Protein AF-A0ABD0BAH1-F1 (afdb_monomer_lite)

Foldseek 3Di:
DDQDPVRDDDDDPPDDPDPPDPVVVPDDPPPPDPDPVVVDPVDDDQDDDDPVRVVVLVVDQAAEDEEEPDCDPPQWHADPQFTHHVVVVVVVVVCVSSVHHYAYEYEHDPVLVVLCVVVVDFDDPDDPPDDNRGYDHTDND

Secondary structure (DSSP, 8-state):
----TTS-----TTS---S--GGGGGS-S----S-GGGG---SPPPP---HHHHHHHHH-SSEEEEEESS-BTTTBEEETTEEESHHHHHHHHHHHHHT--EEEEEESSHHHHHHHHHTT-------TTS-TTBEEEP---

pLDDT: mean 72.46, std 19.63, range [31.55, 94.75]

Radius of gyration: 25.22 Å; chains: 1; bounding box: 66×27×51 Å

Structure (mmCIF, N/CA/C/O backbone):
data_AF-A0ABD0BAH1-F1
#
_entry.id   AF-A0ABD0BAH1-F1
#
loop_
_atom_site.group_PDB
_atom_site.id
_atom_site.type_symbol
_atom_site.label_atom_id
_atom_site.label_alt_id
_atom_site.label_comp_id
_atom_site.label_asym_id
_atom_site.label_entity_id
_atom_site.label_seq_id
_atom_site.pdbx_PDB_ins_code
_atom_site.Cartn_x
_atom_site.Cartn_y
_atom_site.Cartn_z
_atom_site.occupancy
_atom_site.B_iso_or_equiv
_atom_site.auth_seq_id
_atom_site.auth_comp_id
_atom_site.auth_asym_id
_atom_site.auth_atom_id
_atom_site.pdbx_PDB_model_num
ATOM 1 N N . MET A 1 1 ? 42.126 15.997 22.800 1.00 41.59 1 MET A N 1
ATOM 2 C CA . MET A 1 1 ? 41.684 15.160 23.937 1.00 41.59 1 MET A CA 1
ATOM 3 C C . MET A 1 1 ? 40.451 15.788 24.562 1.00 41.59 1 MET A C 1
ATOM 5 O O . MET A 1 1 ? 40.524 16.930 24.994 1.00 41.59 1 MET A O 1
ATOM 9 N N . ARG A 1 2 ? 39.319 15.084 24.582 1.00 31.55 2 ARG A N 1
ATOM 10 C CA . ARG A 1 2 ? 38.160 15.459 25.401 1.00 31.55 2 ARG A CA 1
ATOM 11 C C . ARG A 1 2 ? 37.728 14.225 26.178 1.00 31.55 2 ARG A C 1
ATOM 13 O O . ARG A 1 2 ? 37.517 13.177 25.579 1.00 31.55 2 ARG A O 1
ATOM 20 N N . LEU A 1 3 ? 37.661 14.356 27.498 1.00 36.19 3 LEU A N 1
ATOM 21 C CA . LEU A 1 3 ? 37.072 13.354 28.378 1.00 36.19 3 LEU A CA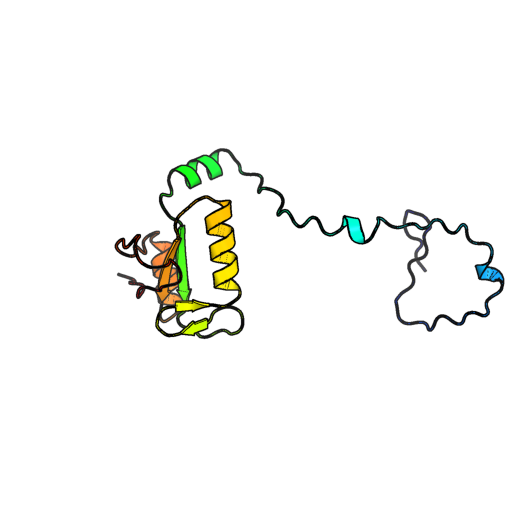 1
ATOM 22 C C . LEU A 1 3 ? 35.553 13.383 28.172 1.00 36.19 3 LEU A C 1
ATOM 24 O O . LEU A 1 3 ? 34.957 14.463 28.149 1.00 36.19 3 LEU A O 1
ATOM 28 N N . GLY A 1 4 ? 34.940 12.213 27.987 1.00 44.06 4 GLY A N 1
ATOM 29 C CA . GLY A 1 4 ? 33.489 12.076 28.071 1.00 44.06 4 GLY A CA 1
ATOM 30 C C . GLY A 1 4 ? 33.008 12.387 29.489 1.00 44.06 4 GLY A C 1
ATOM 31 O O . GLY A 1 4 ? 33.775 12.298 30.448 1.00 44.06 4 GLY A O 1
ATOM 32 N N . ARG A 1 5 ? 31.731 12.753 29.627 1.00 51.66 5 ARG A N 1
ATOM 33 C CA . ARG A 1 5 ? 31.115 13.160 30.904 1.00 51.66 5 ARG A CA 1
ATOM 34 C C . ARG A 1 5 ? 31.158 12.064 31.984 1.00 51.66 5 ARG A C 1
ATOM 36 O O . ARG A 1 5 ? 31.098 12.391 33.162 1.00 51.66 5 ARG A O 1
ATOM 43 N N . ASP A 1 6 ? 31.379 10.815 31.574 1.00 48.94 6 ASP A N 1
ATOM 44 C CA . ASP A 1 6 ? 31.464 9.636 32.445 1.00 48.94 6 ASP A CA 1
ATOM 45 C C . ASP A 1 6 ? 32.918 9.188 32.698 1.00 48.94 6 ASP A C 1
ATOM 47 O O . ASP A 1 6 ? 33.171 8.066 33.127 1.00 48.94 6 ASP A O 1
ATOM 51 N N . GLY A 1 7 ? 33.907 10.022 32.351 1.00 48.09 7 GLY A N 1
ATOM 52 C CA . GLY A 1 7 ? 35.332 9.699 32.505 1.00 48.09 7 GLY A CA 1
ATOM 53 C C . GLY A 1 7 ? 35.854 8.609 31.556 1.00 48.09 7 GLY A C 1
ATOM 54 O O . GLY A 1 7 ? 37.048 8.320 31.561 1.00 48.09 7 GLY A O 1
ATOM 55 N N . CYS A 1 8 ? 35.000 8.034 30.705 1.00 49.91 8 CYS A N 1
ATOM 56 C CA . CYS A 1 8 ? 35.375 6.986 29.760 1.00 49.91 8 CYS A CA 1
ATOM 57 C C . CYS A 1 8 ? 36.070 7.555 28.513 1.00 49.91 8 CYS A C 1
ATOM 59 O O . CYS A 1 8 ? 35.616 8.527 27.897 1.00 49.91 8 CYS A O 1
ATOM 61 N N . ARG A 1 9 ? 37.186 6.926 28.129 1.00 45.78 9 ARG A N 1
ATOM 62 C CA . ARG A 1 9 ? 37.936 7.244 26.910 1.00 45.78 9 ARG A CA 1
ATOM 63 C C . ARG A 1 9 ? 37.242 6.571 25.724 1.00 45.78 9 ARG A C 1
ATOM 65 O O . ARG A 1 9 ? 37.231 5.350 25.636 1.00 45.78 9 ARG A O 1
ATOM 72 N N . VAL A 1 10 ? 36.686 7.356 24.807 1.00 48.12 10 VAL A N 1
ATOM 73 C CA . VAL A 1 10 ? 36.222 6.845 23.509 1.00 48.12 10 VAL A CA 1
ATOM 74 C C . VAL A 1 10 ? 37.399 6.861 22.530 1.00 48.12 10 VAL A C 1
ATOM 76 O O . VAL A 1 10 ? 37.932 7.925 22.216 1.00 48.12 10 VAL A O 1
ATOM 79 N N . GLY A 1 11 ? 37.864 5.681 22.119 1.00 45.56 11 GLY A N 1
ATOM 80 C CA . GLY A 1 11 ? 38.831 5.519 21.030 1.00 45.56 11 GLY A CA 1
ATOM 81 C C . GLY A 1 11 ? 38.104 5.374 19.693 1.00 45.56 11 GLY A C 1
ATOM 82 O O . GLY A 1 11 ? 37.042 4.756 19.641 1.00 45.56 11 GLY A O 1
ATOM 83 N N . TRP A 1 12 ? 38.646 5.960 18.625 1.00 40.44 12 TRP A N 1
ATOM 84 C CA . TRP A 1 12 ? 38.185 5.705 17.256 1.00 40.44 12 TRP A CA 1
ATOM 85 C C . TRP A 1 12 ? 38.754 4.369 16.746 1.00 40.44 12 TRP A C 1
ATOM 87 O O . TRP A 1 12 ? 39.805 3.932 17.202 1.00 40.44 12 TRP A O 1
ATOM 97 N N . LEU A 1 13 ? 38.053 3.732 15.805 1.00 49.34 13 LEU A N 1
ATOM 98 C CA . LEU A 1 13 ? 38.261 2.355 15.322 1.00 49.34 13 LEU A CA 1
ATOM 99 C C . LEU A 1 13 ? 39.510 2.119 14.437 1.00 49.34 13 LEU A C 1
ATOM 101 O O . LEU A 1 13 ? 39.598 1.066 13.816 1.00 49.34 13 LEU A O 1
ATOM 105 N N . ASP A 1 14 ? 40.477 3.040 14.390 1.00 39.53 14 ASP A N 1
ATOM 106 C CA . ASP A 1 14 ? 41.577 3.006 13.406 1.00 39.53 14 ASP A CA 1
ATOM 107 C C . ASP A 1 14 ? 42.991 2.762 13.981 1.00 39.53 14 ASP A C 1
ATOM 109 O O . ASP A 1 14 ? 43.975 2.923 13.263 1.00 39.53 14 ASP A O 1
ATOM 113 N N . GLU A 1 15 ? 43.141 2.322 15.237 1.00 42.19 15 GLU A N 1
ATOM 114 C CA . GLU A 1 15 ? 44.440 1.831 15.739 1.00 42.19 15 GLU A CA 1
ATOM 115 C C . GLU A 1 15 ? 44.454 0.298 15.895 1.00 42.19 15 GLU A C 1
ATOM 117 O O . GLU A 1 15 ? 43.543 -0.267 16.510 1.00 42.19 15 GLU A O 1
ATOM 122 N N . PRO A 1 16 ? 45.480 -0.408 15.373 1.00 40.66 16 PRO A N 1
ATOM 123 C CA . PRO A 1 16 ? 45.620 -1.841 15.583 1.00 40.66 16 PRO A CA 1
ATOM 124 C C . PRO A 1 16 ? 45.930 -2.111 17.056 1.00 40.66 16 PRO A C 1
ATOM 126 O O . PRO A 1 16 ? 46.913 -1.620 17.609 1.00 40.66 16 PRO A O 1
ATOM 129 N N . ILE A 1 17 ? 45.089 -2.923 17.688 1.00 46.72 17 ILE A N 1
ATOM 130 C CA . ILE A 1 17 ? 45.261 -3.378 19.069 1.00 46.72 17 ILE A CA 1
ATOM 131 C C . ILE A 1 17 ? 46.537 -4.234 19.148 1.00 46.72 17 ILE A C 1
ATOM 133 O O . ILE A 1 17 ? 46.530 -5.421 18.827 1.00 46.72 17 ILE A O 1
ATOM 137 N N . SER A 1 18 ? 47.660 -3.624 19.530 1.00 42.16 18 SER A N 1
ATOM 138 C CA . SER A 1 18 ? 48.895 -4.339 19.858 1.00 42.16 18 SER A CA 1
ATOM 139 C C . SER A 1 18 ? 48.795 -4.842 21.296 1.00 42.16 18 SER A C 1
ATOM 141 O O . SER A 1 18 ? 48.723 -4.053 22.235 1.00 42.16 18 SER A O 1
ATOM 143 N N . ASN A 1 19 ? 48.766 -6.162 21.476 1.00 48.97 19 ASN A N 1
ATOM 144 C CA . ASN A 1 19 ? 48.477 -6.831 22.753 1.00 48.97 19 ASN A CA 1
ATOM 145 C C . ASN A 1 19 ? 49.650 -6.828 23.760 1.00 48.97 19 ASN A C 1
ATOM 147 O O . ASN A 1 19 ? 49.740 -7.703 24.619 1.00 48.97 19 ASN A O 1
ATOM 151 N N . THR A 1 20 ? 50.554 -5.855 23.666 1.00 51.41 20 THR A N 1
ATOM 152 C CA . THR A 1 20 ? 51.806 -5.830 24.435 1.00 51.41 20 THR A CA 1
ATOM 153 C C . THR A 1 20 ? 51.997 -4.495 25.152 1.00 51.41 20 THR A C 1
ATOM 155 O O . THR A 1 20 ?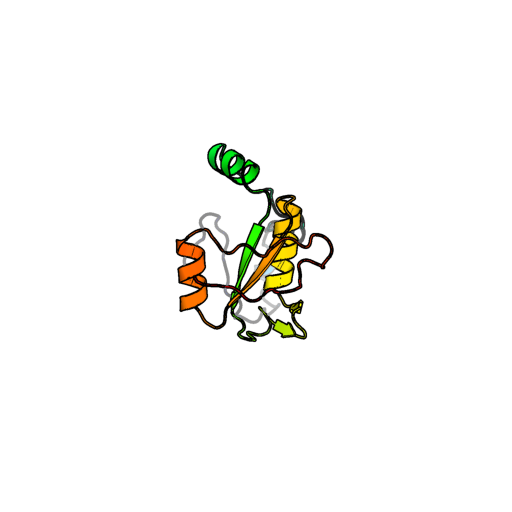 53.079 -3.918 25.118 1.00 51.41 20 THR A O 1
ATOM 158 N N . ASP A 1 21 ? 50.947 -3.983 25.798 1.00 44.59 21 ASP A N 1
ATOM 159 C CA . ASP A 1 21 ? 51.067 -2.857 26.729 1.00 44.59 21 ASP A CA 1
ATOM 160 C C . ASP A 1 21 ? 50.773 -3.331 28.170 1.00 44.59 21 ASP A C 1
ATOM 162 O O . ASP A 1 21 ? 49.626 -3.671 28.486 1.00 44.59 21 ASP A O 1
ATOM 166 N N . PRO A 1 22 ? 51.783 -3.394 29.065 1.00 45.50 22 PRO A N 1
ATOM 167 C CA . PRO A 1 22 ? 51.614 -3.874 30.439 1.00 45.50 22 PRO A CA 1
ATOM 168 C C . PRO A 1 22 ? 50.721 -2.967 31.305 1.00 45.50 22 PRO A C 1
ATOM 170 O O . PRO A 1 22 ? 50.365 -3.357 32.417 1.00 45.50 22 PRO A O 1
ATOM 173 N N . ALA A 1 23 ? 50.313 -1.790 30.814 1.00 46.75 23 ALA A N 1
ATOM 174 C CA . ALA A 1 23 ? 49.352 -0.919 31.490 1.00 46.75 23 ALA A CA 1
ATOM 175 C C . ALA A 1 23 ? 47.876 -1.358 31.333 1.00 46.75 23 ALA A C 1
ATOM 177 O O . ALA A 1 23 ? 47.002 -0.811 32.007 1.00 46.75 23 ALA A O 1
ATOM 178 N N . LEU A 1 24 ? 47.575 -2.350 30.482 1.00 43.91 24 LEU A N 1
ATOM 179 C CA . LEU A 1 24 ? 46.205 -2.832 30.238 1.00 43.91 24 LEU A CA 1
ATOM 180 C C . LEU A 1 24 ? 45.686 -3.814 31.301 1.00 43.91 24 LEU A C 1
ATOM 182 O O . LEU A 1 24 ? 44.477 -3.998 31.426 1.00 43.91 24 LEU A O 1
ATOM 186 N N . SER A 1 25 ? 46.567 -4.404 32.112 1.00 47.94 25 SER A N 1
ATOM 187 C CA . SER A 1 25 ? 46.193 -5.407 33.124 1.00 47.94 25 SER A CA 1
ATOM 188 C C . SER A 1 25 ? 45.592 -4.819 34.409 1.00 47.94 25 SER A C 1
ATOM 190 O O . SER A 1 25 ? 45.238 -5.572 35.313 1.00 47.94 25 SER A O 1
ATOM 192 N N . ALA A 1 26 ? 45.491 -3.489 34.517 1.00 45.34 26 ALA A N 1
ATOM 193 C CA . ALA A 1 26 ? 45.053 -2.786 35.728 1.00 45.34 26 ALA A CA 1
ATOM 194 C C . ALA A 1 26 ? 43.770 -1.950 35.545 1.00 45.34 26 ALA A C 1
ATOM 196 O O . ALA A 1 26 ? 43.476 -1.084 36.370 1.00 45.34 26 ALA A O 1
ATOM 197 N N . LEU A 1 27 ? 42.994 -2.186 34.483 1.00 45.09 27 LEU A N 1
ATOM 198 C CA . LEU A 1 27 ? 41.682 -1.555 34.320 1.00 45.09 27 LEU A CA 1
ATOM 199 C C . LEU A 1 27 ? 40.594 -2.451 34.934 1.00 45.09 27 LEU A C 1
ATOM 201 O O . LEU A 1 27 ? 40.590 -3.652 34.666 1.00 45.09 27 LEU A O 1
ATOM 205 N N . PRO A 1 28 ? 39.650 -1.914 35.733 1.00 42.00 28 PRO A N 1
ATOM 206 C CA . PRO A 1 28 ? 38.481 -2.683 36.137 1.00 42.00 28 PRO A CA 1
ATOM 207 C C . PRO A 1 28 ? 37.712 -3.092 34.876 1.00 42.00 28 PRO A C 1
ATOM 209 O O . PRO A 1 28 ? 37.270 -2.240 34.106 1.00 42.00 28 PRO A O 1
ATOM 212 N N . SER A 1 29 ? 37.553 -4.399 34.664 1.00 48.75 29 SER A N 1
ATOM 213 C CA . SER A 1 29 ? 36.947 -5.007 33.469 1.00 48.75 29 SER A CA 1
ATOM 214 C C . SER A 1 29 ? 35.451 -4.724 33.278 1.00 48.75 29 SER A C 1
ATOM 216 O O . SER A 1 29 ? 34.778 -5.430 32.534 1.00 48.75 29 SER A O 1
ATOM 218 N N . THR A 1 30 ? 34.894 -3.709 33.930 1.00 53.16 30 THR A N 1
ATOM 219 C CA . THR A 1 30 ? 33.451 -3.464 33.950 1.00 53.16 30 THR A CA 1
ATOM 220 C C . THR A 1 30 ? 33.108 -2.114 33.342 1.00 53.16 30 THR A C 1
ATOM 222 O O . THR A 1 30 ? 32.391 -1.304 33.913 1.00 53.16 30 THR A O 1
ATOM 225 N N . CYS A 1 31 ? 33.558 -1.909 32.106 1.00 44.22 31 CYS A N 1
ATOM 226 C CA . CYS A 1 31 ? 32.762 -1.163 31.134 1.00 44.22 31 CYS A CA 1
ATOM 227 C C . CYS A 1 31 ? 31.854 -2.162 30.402 1.00 44.22 31 CYS A C 1
ATOM 229 O O . CYS A 1 31 ? 31.976 -2.362 29.196 1.00 44.22 31 CYS A O 1
ATOM 231 N N . ALA A 1 32 ? 30.972 -2.846 31.139 1.00 51.75 32 ALA A N 1
ATOM 232 C CA . ALA A 1 32 ? 29.878 -3.572 30.511 1.00 51.75 32 ALA A CA 1
ATOM 233 C C . ALA A 1 32 ? 28.897 -2.512 29.997 1.00 51.75 32 ALA A C 1
ATOM 235 O O . ALA A 1 32 ? 28.056 -2.008 30.740 1.00 51.75 32 ALA A O 1
ATOM 236 N N . GLY A 1 33 ? 29.065 -2.105 28.736 1.00 53.47 33 GLY A N 1
ATOM 237 C CA . GLY A 1 33 ? 28.011 -1.390 28.024 1.00 53.47 33 GLY A CA 1
ATOM 238 C C . GLY A 1 33 ? 26.712 -2.209 28.061 1.00 53.47 33 GLY A C 1
ATOM 239 O O . GLY A 1 33 ? 26.768 -3.415 28.315 1.00 53.47 33 GLY A O 1
ATOM 240 N N . PRO A 1 34 ? 25.543 -1.589 27.826 1.00 57.75 34 PRO A N 1
ATOM 241 C CA . PRO A 1 34 ? 24.291 -2.337 27.754 1.00 57.75 34 PRO A CA 1
ATOM 242 C C . PRO A 1 34 ? 24.452 -3.518 26.788 1.00 57.75 34 PRO A C 1
ATOM 244 O O . PRO A 1 34 ? 25.035 -3.353 25.709 1.00 57.75 34 PRO A O 1
ATOM 247 N N . ASP A 1 35 ? 23.978 -4.692 27.214 1.00 52.66 35 ASP A N 1
ATOM 248 C CA . ASP A 1 35 ? 24.071 -5.953 26.475 1.00 52.66 35 ASP A CA 1
ATOM 249 C C . ASP A 1 35 ? 23.671 -5.723 25.003 1.00 52.66 35 ASP A C 1
ATOM 251 O O . ASP A 1 35 ? 22.591 -5.175 24.748 1.00 52.66 35 ASP A O 1
ATOM 255 N N . PRO A 1 36 ? 24.507 -6.078 24.005 1.00 56.56 36 PRO A N 1
ATOM 256 C CA . PRO A 1 36 ? 24.132 -5.942 22.599 1.00 56.56 36 PRO A CA 1
ATOM 257 C C . PRO A 1 36 ? 22.823 -6.671 22.258 1.00 56.56 36 PRO A C 1
ATOM 259 O O . PRO A 1 36 ? 22.129 -6.232 21.340 1.00 56.56 36 PRO A O 1
ATOM 262 N N . ALA A 1 37 ? 22.440 -7.706 23.014 1.00 57.94 37 ALA A N 1
ATOM 263 C CA . ALA A 1 37 ? 21.161 -8.393 22.860 1.00 57.94 37 ALA A CA 1
ATOM 264 C C . ALA A 1 37 ? 19.948 -7.561 23.328 1.00 57.94 37 ALA A C 1
ATOM 266 O O . ALA A 1 37 ? 18.836 -7.810 22.875 1.00 57.94 37 ALA A O 1
ATOM 267 N N . GLN A 1 38 ? 20.135 -6.533 24.166 1.00 55.25 38 GLN A N 1
ATOM 268 C CA . GLN A 1 38 ? 19.050 -5.650 24.626 1.00 55.25 38 GLN A CA 1
ATOM 269 C C . GLN A 1 38 ? 18.681 -4.532 23.639 1.00 55.25 38 GLN A C 1
ATOM 271 O O . GLN A 1 38 ? 17.693 -3.834 23.855 1.00 55.25 38 GLN A O 1
ATOM 276 N N . ARG A 1 39 ? 19.443 -4.327 22.555 1.00 57.50 39 ARG A N 1
ATOM 277 C CA . ARG A 1 39 ? 19.128 -3.289 21.551 1.00 57.50 39 ARG A CA 1
ATOM 278 C C . ARG A 1 39 ? 18.101 -3.716 20.507 1.00 57.50 39 ARG A C 1
ATOM 280 O O . ARG A 1 39 ? 17.589 -2.857 19.792 1.00 57.50 39 ARG A O 1
ATOM 287 N N . TYR A 1 40 ? 17.822 -5.011 20.400 1.00 57.41 40 TYR A N 1
ATOM 288 C CA . TYR A 1 40 ? 16.862 -5.548 19.448 1.00 57.41 40 TYR A CA 1
ATOM 289 C C . TYR A 1 40 ? 15.598 -5.973 20.191 1.00 57.41 40 TYR A C 1
ATOM 291 O O . TYR A 1 40 ? 15.461 -7.125 20.593 1.00 57.41 40 TYR A O 1
ATOM 299 N N . ASP A 1 41 ? 14.685 -5.025 20.391 1.00 60.62 41 ASP A N 1
ATOM 300 C CA . ASP A 1 41 ? 13.289 -5.367 20.651 1.00 60.62 41 ASP A CA 1
ATOM 301 C C . ASP A 1 41 ? 12.619 -5.616 19.286 1.00 60.62 41 ASP A C 1
ATOM 303 O O . ASP A 1 41 ? 12.480 -4.672 18.499 1.00 60.62 41 ASP A O 1
ATOM 307 N N . PRO A 1 42 ? 12.272 -6.870 18.933 1.00 58.81 42 PRO A N 1
ATOM 308 C CA . PRO A 1 42 ? 11.645 -7.177 17.651 1.00 58.81 42 PRO A CA 1
ATOM 309 C C . PRO A 1 42 ? 10.212 -6.644 17.560 1.00 58.81 42 PRO A C 1
ATOM 311 O O . PRO A 1 42 ? 9.651 -6.606 16.462 1.00 58.81 42 PRO A O 1
ATOM 314 N N . ALA A 1 43 ? 9.596 -6.269 18.686 1.00 64.44 43 ALA A N 1
ATOM 315 C CA . ALA A 1 43 ? 8.256 -5.720 18.684 1.00 64.44 43 ALA A CA 1
ATOM 316 C C . ALA A 1 43 ? 8.322 -4.226 18.328 1.00 64.44 43 ALA A C 1
ATOM 318 O O . ALA A 1 43 ? 8.914 -3.440 19.073 1.00 64.44 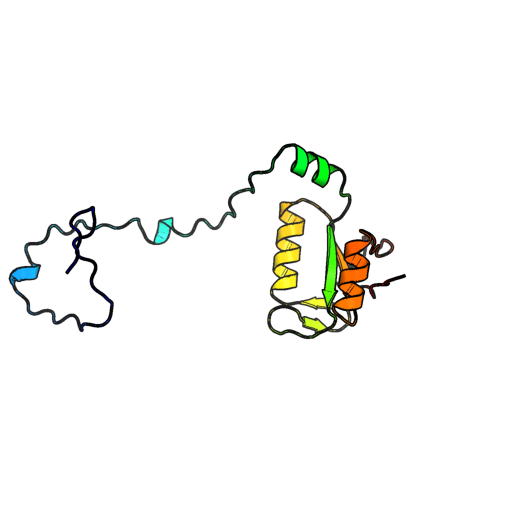43 ALA A O 1
ATOM 319 N N . PRO A 1 44 ? 7.708 -3.782 17.214 1.00 63.78 44 PRO A N 1
ATOM 320 C CA . PRO A 1 44 ? 7.573 -2.357 16.971 1.00 63.78 44 PRO A CA 1
ATOM 321 C C . PRO A 1 44 ? 6.796 -1.747 18.140 1.00 63.78 44 P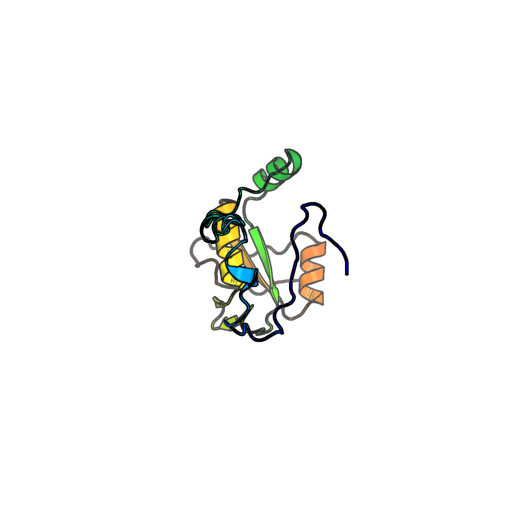RO A C 1
ATOM 323 O O . PRO A 1 44 ? 5.666 -2.156 18.418 1.00 63.78 44 PRO A O 1
ATOM 326 N N . LEU A 1 45 ? 7.412 -0.785 18.835 1.00 67.44 45 LEU A N 1
ATOM 327 C CA . LEU A 1 45 ? 6.751 -0.044 19.907 1.00 67.44 45 LEU A CA 1
ATOM 328 C C . LEU A 1 45 ? 5.414 0.485 19.375 1.00 67.44 45 LEU A C 1
ATOM 330 O O . LEU A 1 45 ? 5.398 1.104 18.303 1.00 67.44 45 LEU A O 1
ATOM 334 N N . PRO A 1 46 ? 4.293 0.253 20.081 1.00 68.06 46 PRO A N 1
ATOM 335 C CA . PRO A 1 46 ? 3.006 0.707 19.599 1.00 68.06 46 PRO A CA 1
ATOM 336 C C . PRO A 1 46 ? 3.052 2.234 19.447 1.00 68.06 46 PRO A C 1
ATOM 338 O O . PRO A 1 46 ? 3.471 2.930 20.382 1.00 68.06 46 PRO A O 1
ATOM 341 N N . PRO A 1 47 ? 2.663 2.775 18.281 1.00 74.88 47 PRO A N 1
ATOM 342 C CA . PRO A 1 47 ? 2.638 4.214 18.079 1.00 74.88 47 PRO A CA 1
ATOM 343 C C . PRO A 1 47 ? 1.751 4.876 19.137 1.00 74.88 47 PRO A C 1
ATOM 345 O O . PRO A 1 47 ? 0.642 4.422 19.426 1.00 74.88 47 PRO A O 1
ATOM 348 N N . ARG A 1 48 ? 2.259 5.950 19.749 1.00 82.94 48 ARG A N 1
ATOM 349 C CA . ARG A 1 48 ? 1.483 6.768 20.685 1.00 82.94 48 ARG A CA 1
ATOM 350 C C . ARG A 1 48 ? 0.582 7.692 19.875 1.00 82.94 48 ARG A C 1
ATOM 352 O O . ARG A 1 48 ? 1.061 8.685 19.341 1.00 82.94 48 ARG A O 1
ATOM 359 N N . TRP A 1 49 ? -0.698 7.353 19.792 1.00 88.31 49 TRP A N 1
ATOM 360 C CA . TRP A 1 49 ? -1.701 8.150 19.090 1.00 88.31 49 TRP A CA 1
ATOM 361 C C . TRP A 1 49 ? -2.388 9.143 20.027 1.00 88.31 49 TRP A C 1
ATOM 363 O O . TRP A 1 49 ? -2.743 8.810 21.158 1.00 88.31 49 TRP A O 1
ATOM 373 N N . SER A 1 50 ? -2.639 10.346 19.528 1.00 93.12 50 SER A N 1
ATOM 374 C CA . SER A 1 50 ? -3.578 11.295 20.120 1.00 93.12 50 SER A CA 1
ATOM 375 C C . SER A 1 50 ? -5.030 10.848 19.914 1.00 93.12 50 SER A C 1
ATOM 377 O O . SER A 1 50 ? -5.355 10.056 19.025 1.00 93.12 50 SER A O 1
ATOM 379 N N . GLU A 1 51 ? -5.946 11.402 20.706 1.00 93.12 51 GLU A N 1
ATOM 380 C CA . GLU A 1 51 ? -7.380 11.131 20.559 1.00 93.12 51 GLU A CA 1
ATOM 381 C C . GLU A 1 51 ? -7.927 11.583 19.194 1.00 93.12 51 GLU A C 1
ATOM 383 O O . GLU A 1 51 ? -8.773 10.904 18.608 1.00 93.12 51 GLU A O 1
ATOM 388 N N . GLY A 1 52 ? -7.393 12.682 18.650 1.00 94.75 52 GLY A N 1
ATOM 389 C CA . GLY A 1 52 ? -7.732 13.168 17.313 1.00 94.75 52 GLY A CA 1
ATOM 390 C C . GLY A 1 52 ? -7.311 12.196 16.209 1.00 94.75 52 GLY A C 1
ATOM 391 O O . GLY A 1 52 ? -8.104 11.910 15.312 1.00 94.75 52 GLY A O 1
ATOM 392 N N . GLU A 1 53 ? -6.106 11.627 16.299 1.00 91.62 53 GLU A N 1
ATOM 393 C CA . GLU A 1 53 ? -5.614 10.621 15.346 1.00 91.62 53 GLU A CA 1
ATOM 394 C C . GLU A 1 53 ? -6.422 9.325 15.425 1.00 91.62 53 GLU A C 1
ATOM 396 O O . GLU A 1 53 ? -6.823 8.789 14.392 1.00 91.62 53 GLU A O 1
ATOM 401 N N . LEU A 1 54 ? -6.740 8.854 16.635 1.00 91.00 54 LEU A N 1
ATOM 402 C CA . LEU A 1 54 ? -7.615 7.694 16.824 1.00 91.00 54 LEU A CA 1
ATOM 403 C C . LEU A 1 54 ? -9.026 7.963 16.285 1.00 91.00 54 LEU A C 1
ATOM 405 O O . LEU A 1 54 ? -9.626 7.098 15.645 1.00 91.00 54 LEU A O 1
ATOM 409 N N . GLY A 1 55 ? -9.559 9.166 16.513 1.00 93.44 55 GLY A N 1
ATOM 410 C CA . GLY A 1 55 ? -10.828 9.622 15.952 1.00 93.44 55 GLY A CA 1
ATOM 411 C C . GLY A 1 55 ? -10.830 9.579 14.426 1.00 93.44 55 GLY A C 1
ATOM 412 O O . GLY A 1 55 ? -11.732 8.990 13.831 1.00 93.44 55 GLY A O 1
ATOM 413 N N . TRP A 1 56 ? -9.789 10.126 13.801 1.00 90.56 56 TRP A N 1
ATOM 414 C CA . TRP A 1 56 ? -9.605 10.101 12.353 1.00 90.56 56 TRP A CA 1
ATOM 415 C C . TRP A 1 56 ? -9.462 8.674 11.806 1.00 90.56 56 TRP A C 1
ATOM 417 O O . TRP A 1 56 ? -10.131 8.320 10.832 1.00 90.56 56 TRP A O 1
ATOM 427 N N . LEU A 1 57 ? -8.653 7.827 12.451 1.00 90.19 57 LEU A N 1
ATOM 428 C CA . LEU A 1 57 ? -8.395 6.451 12.015 1.00 90.19 57 LEU A CA 1
ATOM 429 C C . LEU A 1 57 ? -9.659 5.582 12.087 1.00 90.19 57 LEU A C 1
ATOM 431 O O . LEU A 1 57 ? -9.891 4.745 11.212 1.00 90.19 57 LEU A O 1
ATOM 435 N N . ARG A 1 58 ? -10.519 5.805 13.090 1.00 90.25 58 ARG A N 1
ATOM 436 C CA . ARG A 1 58 ? -11.834 5.150 13.190 1.00 90.25 58 ARG A CA 1
ATOM 437 C C . ARG A 1 58 ? -12.748 5.492 12.012 1.00 90.25 58 ARG A C 1
ATOM 439 O O . ARG A 1 58 ? -13.490 4.623 11.568 1.00 90.25 58 ARG A O 1
ATOM 446 N N . GLN A 1 59 ? -12.665 6.713 11.484 1.00 91.06 59 GLN A N 1
ATOM 447 C CA . GLN A 1 59 ? -13.448 7.144 10.319 1.00 91.06 59 GLN A CA 1
ATOM 448 C C . GLN A 1 59 ? -12.924 6.557 8.998 1.00 91.06 59 GLN A C 1
ATOM 450 O O . GLN A 1 59 ? -13.661 6.514 8.013 1.00 91.06 59 GLN A O 1
ATOM 455 N N . GLN A 1 60 ? -11.673 6.086 8.957 1.00 88.44 60 GLN A N 1
ATOM 456 C CA . GLN A 1 60 ? -11.115 5.455 7.764 1.00 88.44 60 GLN A CA 1
ATOM 457 C C . GLN A 1 60 ? -11.544 3.987 7.697 1.00 88.44 60 GLN A C 1
ATOM 459 O O . GLN A 1 60 ? -11.147 3.168 8.527 1.00 88.44 60 GLN A O 1
ATOM 464 N N . SER A 1 61 ? -12.334 3.625 6.688 1.00 87.94 61 SER A N 1
ATOM 465 C CA . SER A 1 61 ? -12.710 2.226 6.431 1.00 87.94 61 SER A CA 1
ATOM 466 C C . SER A 1 61 ? -11.592 1.416 5.767 1.00 87.94 61 SER A C 1
ATOM 468 O O . SER A 1 61 ? -11.581 0.194 5.862 1.00 87.94 61 SER A O 1
ATOM 470 N N . GLN A 1 62 ? -10.652 2.087 5.100 1.00 88.06 62 GLN A N 1
ATOM 471 C CA . GLN A 1 62 ? -9.537 1.478 4.380 1.00 88.06 62 GLN A CA 1
ATOM 472 C C . GLN A 1 62 ? -8.369 2.460 4.255 1.00 88.06 62 GLN A C 1
ATOM 474 O O . GLN A 1 62 ? -8.574 3.672 4.150 1.00 88.06 62 GLN A O 1
ATOM 479 N N . LEU A 1 63 ? -7.152 1.932 4.173 1.00 88.81 63 LEU A N 1
ATOM 480 C CA . LEU A 1 63 ? -5.962 2.684 3.799 1.00 88.81 63 LEU A CA 1
ATOM 481 C C . LEU A 1 63 ? -5.899 2.778 2.278 1.00 88.81 63 LEU A C 1
ATOM 483 O O . LEU A 1 63 ? -5.854 1.778 1.563 1.00 88.81 63 LEU A O 1
ATOM 487 N N . ARG A 1 64 ? -5.914 4.000 1.766 1.00 89.12 64 ARG A N 1
ATOM 488 C CA . ARG A 1 64 ? -5.724 4.276 0.343 1.00 89.12 64 ARG A CA 1
ATOM 489 C C . ARG A 1 64 ? -4.257 4.618 0.169 1.00 89.12 64 ARG A C 1
ATOM 491 O O . ARG A 1 64 ? -3.764 5.500 0.867 1.00 89.12 64 ARG A O 1
ATOM 498 N N . VAL A 1 65 ? -3.573 3.907 -0.721 1.00 90.38 65 VAL A N 1
ATOM 499 C CA . VAL A 1 65 ? -2.158 4.146 -1.009 1.00 90.38 65 VAL A CA 1
ATOM 500 C C . VAL A 1 65 ? -1.969 4.289 -2.515 1.00 90.38 65 VAL A C 1
ATOM 502 O O . VAL A 1 65 ? -2.347 3.420 -3.302 1.00 90.38 65 VAL A O 1
ATOM 505 N N . GLY A 1 66 ? -1.421 5.431 -2.920 1.00 90.44 66 GLY A N 1
ATOM 506 C CA . GLY A 1 66 ? -1.043 5.703 -4.299 1.00 90.44 66 GLY A CA 1
ATOM 507 C C . GLY A 1 66 ? 0.440 5.420 -4.504 1.00 90.44 66 GLY A C 1
ATOM 508 O O . GLY A 1 66 ? 1.263 5.901 -3.729 1.00 90.44 66 GLY A O 1
ATOM 509 N N . ILE A 1 67 ? 0.778 4.671 -5.549 1.00 90.56 67 ILE A N 1
ATOM 510 C CA . ILE A 1 67 ? 2.164 4.401 -5.941 1.00 90.56 67 ILE A CA 1
ATOM 511 C C . ILE A 1 67 ? 2.415 4.871 -7.371 1.00 90.56 67 ILE A C 1
ATOM 513 O O . ILE A 1 67 ? 1.483 4.988 -8.169 1.00 90.56 67 ILE A O 1
ATOM 517 N N . LEU A 1 68 ? 3.671 5.147 -7.704 1.00 91.06 68 LEU A N 1
ATOM 518 C CA . LEU A 1 68 ? 4.072 5.417 -9.082 1.00 91.06 68 LEU A CA 1
ATOM 519 C C . LEU A 1 68 ? 4.263 4.098 -9.830 1.00 91.06 68 LEU A C 1
ATOM 521 O O . LEU A 1 68 ? 4.650 3.100 -9.232 1.00 91.06 68 LEU A O 1
ATOM 525 N N . GLN A 1 69 ? 3.991 4.097 -11.134 1.00 87.00 69 GLN A N 1
ATOM 526 C CA . GLN A 1 69 ? 4.211 2.930 -11.995 1.00 87.00 69 GLN A CA 1
ATOM 527 C C . GLN A 1 69 ? 5.695 2.640 -12.279 1.00 87.00 69 GLN A C 1
ATOM 529 O O . GLN A 1 69 ? 6.014 1.649 -12.929 1.00 87.00 69 GLN A O 1
ATOM 534 N N . GLU A 1 70 ? 6.591 3.499 -11.802 1.00 84.25 70 GLU A N 1
ATOM 535 C CA . GLU A 1 70 ? 8.030 3.392 -12.005 1.00 84.25 70 GLU A CA 1
ATOM 536 C C . GLU A 1 70 ? 8.632 2.212 -11.216 1.00 84.25 70 GLU A C 1
ATOM 538 O O . GLU A 1 70 ? 8.363 2.038 -10.026 1.00 84.25 70 GLU A O 1
ATOM 543 N N . ASP A 1 71 ? 9.447 1.392 -11.890 1.00 80.88 71 ASP A N 1
ATOM 544 C CA . ASP A 1 71 ? 10.119 0.216 -11.316 1.00 80.88 71 ASP A CA 1
ATOM 545 C C . ASP A 1 71 ? 11.390 0.650 -10.566 1.00 80.88 71 ASP A C 1
ATOM 547 O O . ASP A 1 71 ? 12.507 0.605 -11.088 1.00 80.88 71 ASP A O 1
ATOM 551 N N . TYR A 1 72 ? 11.205 1.131 -9.335 1.00 86.25 72 TYR A N 1
ATOM 552 C CA . TYR A 1 72 ? 12.280 1.607 -8.469 1.00 86.25 72 TYR A CA 1
ATOM 553 C C . TYR A 1 72 ? 12.755 0.509 -7.511 1.00 86.25 72 TYR A C 1
ATOM 555 O O . TYR A 1 72 ? 12.391 0.458 -6.330 1.00 86.25 72 TYR A O 1
ATOM 563 N N . ARG A 1 73 ? 13.583 -0.402 -8.024 1.00 90.25 73 ARG A N 1
ATOM 564 C CA . ARG A 1 73 ? 14.126 -1.526 -7.243 1.00 90.25 73 ARG A CA 1
ATOM 565 C C . ARG A 1 73 ? 15.153 -1.070 -6.200 1.00 90.25 73 ARG A C 1
ATOM 567 O O . ARG A 1 73 ? 15.919 -0.149 -6.474 1.00 90.25 73 ARG A O 1
ATOM 574 N N . PRO A 1 74 ? 15.227 -1.734 -5.028 1.00 91.00 74 PRO A N 1
ATOM 575 C CA . PRO A 1 74 ? 14.379 -2.838 -4.546 1.00 91.00 74 PRO A CA 1
ATOM 576 C C . PRO A 1 74 ? 13.104 -2.366 -3.815 1.00 91.00 74 PRO A C 1
ATOM 578 O O . PRO A 1 74 ? 12.437 -3.155 -3.144 1.00 91.00 74 PRO A O 1
ATOM 581 N N . PHE A 1 75 ? 12.776 -1.076 -3.885 1.00 91.06 75 PHE A N 1
ATOM 582 C CA . PHE A 1 75 ? 11.729 -0.473 -3.066 1.00 91.06 75 PHE A CA 1
ATOM 583 C C . PHE A 1 75 ? 10.331 -0.766 -3.598 1.00 91.06 75 PHE A C 1
ATOM 585 O O . PHE A 1 75 ? 9.479 -1.237 -2.854 1.00 91.06 75 PHE A O 1
ATOM 592 N N . THR A 1 76 ? 10.092 -0.504 -4.877 1.00 91.06 76 THR A N 1
ATOM 593 C CA . THR A 1 76 ? 8.802 -0.732 -5.528 1.00 91.06 76 THR A CA 1
ATOM 594 C C . THR A 1 76 ? 9.038 -1.406 -6.865 1.00 91.06 76 THR A C 1
ATOM 596 O O . THR A 1 76 ? 9.705 -0.861 -7.735 1.00 91.06 76 THR A O 1
ATOM 599 N N . MET A 1 77 ? 8.470 -2.595 -7.014 1.00 91.25 77 MET A N 1
ATOM 600 C CA . MET A 1 77 ? 8.448 -3.364 -8.251 1.00 91.25 77 MET A CA 1
ATOM 601 C C . MET A 1 77 ? 6.994 -3.615 -8.617 1.00 91.25 77 MET A C 1
ATOM 603 O O . MET A 1 77 ? 6.205 -4.023 -7.764 1.00 91.25 77 MET A O 1
ATOM 607 N N . ILE A 1 78 ? 6.633 -3.384 -9.878 1.00 88.31 78 ILE A N 1
ATOM 608 C CA . ILE A 1 78 ? 5.292 -3.685 -10.383 1.00 88.31 78 ILE A CA 1
ATOM 609 C C . ILE A 1 78 ? 5.412 -4.696 -11.515 1.00 88.31 78 ILE A C 1
ATOM 611 O O . ILE A 1 78 ? 5.858 -4.374 -12.613 1.00 88.31 78 ILE A O 1
ATOM 615 N N . ALA A 1 79 ? 4.971 -5.924 -11.259 1.00 84.56 79 ALA A N 1
ATOM 616 C CA . ALA A 1 79 ? 4.963 -7.001 -12.239 1.00 84.56 79 ALA A CA 1
ATOM 617 C C . ALA A 1 79 ? 3.570 -7.625 -12.301 1.00 84.56 79 ALA A C 1
ATOM 619 O O . ALA A 1 79 ? 3.002 -7.987 -11.277 1.00 84.56 79 ALA A O 1
ATOM 620 N N . ARG A 1 80 ? 2.996 -7.756 -13.507 1.00 86.00 80 ARG A N 1
ATOM 621 C CA . ARG A 1 80 ? 1.660 -8.359 -13.714 1.00 86.00 80 ARG A CA 1
ATOM 622 C C . ARG A 1 80 ? 0.585 -7.761 -12.791 1.00 86.00 80 ARG A C 1
ATOM 624 O O . ARG A 1 80 ? -0.183 -8.488 -12.173 1.00 86.00 80 ARG A O 1
ATOM 631 N N . GLN A 1 81 ? 0.568 -6.430 -12.681 1.00 84.25 81 GLN A N 1
ATOM 632 C CA . GLN A 1 81 ? -0.330 -5.673 -11.795 1.00 84.25 81 GLN A CA 1
ATOM 633 C C . GLN A 1 81 ? -0.155 -5.972 -10.300 1.00 84.25 81 GLN A C 1
ATOM 635 O O . GLN A 1 81 ? -1.002 -5.575 -9.509 1.00 84.25 81 GLN A O 1
ATOM 640 N N . ARG A 1 82 ? 0.923 -6.640 -9.887 1.00 87.00 82 ARG A N 1
ATOM 641 C CA . ARG A 1 82 ? 1.235 -6.916 -8.489 1.00 87.00 82 ARG A CA 1
ATOM 642 C C . ARG A 1 82 ? 2.406 -6.061 -8.027 1.00 87.00 82 ARG A C 1
ATOM 644 O O . ARG A 1 82 ? 3.376 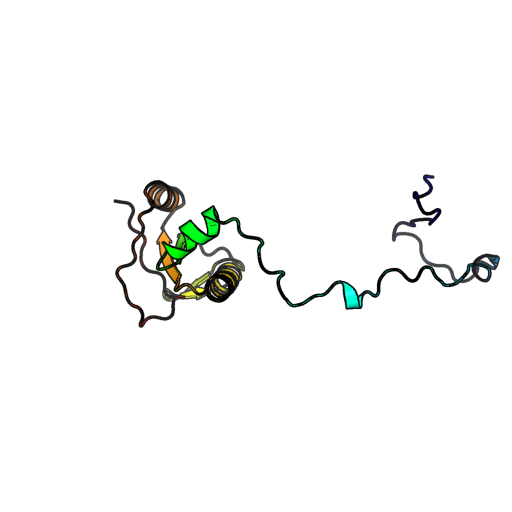-5.897 -8.760 1.00 87.00 82 ARG A O 1
ATOM 651 N N . VAL A 1 83 ? 2.288 -5.537 -6.815 1.00 89.56 83 VAL A N 1
ATOM 652 C CA . VAL A 1 83 ? 3.297 -4.702 -6.165 1.00 89.56 83 VAL A CA 1
ATOM 653 C C . VAL A 1 83 ? 4.130 -5.545 -5.220 1.00 89.56 83 VAL A C 1
ATOM 655 O O . VAL A 1 83 ? 3.609 -6.265 -4.360 1.00 89.56 83 VAL A O 1
ATOM 658 N N . GLU A 1 84 ? 5.435 -5.425 -5.388 1.00 90.94 84 GLU A N 1
ATOM 659 C CA . GLU A 1 84 ? 6.461 -6.130 -4.636 1.00 90.94 84 GLU A CA 1
ATOM 660 C C . GLU A 1 84 ? 7.568 -5.159 -4.219 1.00 90.94 84 GLU A C 1
ATOM 662 O O . GLU A 1 84 ? 7.611 -4.004 -4.652 1.00 90.94 84 GLU A O 1
ATOM 667 N N . GLY A 1 85 ? 8.467 -5.642 -3.365 1.00 91.81 85 GLY A N 1
ATOM 668 C CA . GLY A 1 85 ? 9.566 -4.856 -2.817 1.00 91.81 85 GLY A CA 1
ATOM 669 C C . GLY A 1 85 ? 9.262 -4.286 -1.440 1.00 91.81 85 GLY A C 1
ATOM 670 O O . GLY A 1 85 ? 8.188 -4.500 -0.871 1.00 91.81 85 GLY A O 1
ATOM 671 N N . LEU A 1 86 ? 10.231 -3.536 -0.917 1.00 93.38 86 LEU A N 1
ATOM 672 C CA . LEU A 1 86 ? 10.197 -3.036 0.456 1.00 93.38 86 LEU A CA 1
ATOM 673 C C . LEU A 1 86 ? 8.941 -2.205 0.735 1.00 93.38 86 LEU A C 1
ATOM 675 O O . LEU A 1 86 ? 8.297 -2.391 1.761 1.00 93.38 86 LEU A O 1
ATOM 679 N N . SER A 1 87 ? 8.530 -1.335 -0.188 1.00 91.50 87 SER A N 1
ATOM 680 C CA . SER A 1 87 ? 7.325 -0.519 -0.026 1.00 91.50 87 SER A CA 1
ATOM 681 C C . SER A 1 87 ? 6.079 -1.379 0.173 1.00 91.50 87 SER A C 1
ATOM 683 O O . SER A 1 87 ? 5.249 -1.052 1.017 1.00 91.50 87 SER A O 1
ATOM 685 N N . ALA A 1 88 ? 5.959 -2.497 -0.547 1.00 91.12 88 ALA A N 1
ATOM 686 C CA . ALA A 1 88 ? 4.842 -3.418 -0.379 1.00 91.12 88 ALA A CA 1
ATOM 687 C C . ALA A 1 88 ? 4.857 -4.055 1.017 1.00 91.12 88 ALA A C 1
ATOM 689 O O . ALA A 1 88 ? 3.830 -4.107 1.685 1.00 91.12 88 ALA A O 1
ATOM 690 N N . ASP A 1 89 ? 6.020 -4.485 1.496 1.00 91.38 89 ASP A N 1
ATOM 691 C CA . ASP A 1 89 ? 6.126 -5.137 2.803 1.00 91.38 89 ASP A CA 1
ATOM 692 C C . ASP A 1 89 ? 5.845 -4.166 3.958 1.00 91.38 89 ASP A C 1
ATOM 694 O O . ASP A 1 89 ? 5.154 -4.523 4.913 1.00 91.38 89 ASP A O 1
ATOM 698 N N . TYR A 1 90 ? 6.259 -2.902 3.829 1.00 93.44 90 TYR A N 1
ATOM 699 C CA . TYR A 1 90 ? 5.880 -1.852 4.778 1.00 93.44 90 TYR A CA 1
ATOM 700 C C . TYR A 1 90 ? 4.381 -1.533 4.737 1.00 93.44 90 TYR A C 1
ATOM 702 O O . TYR A 1 90 ? 3.776 -1.326 5.785 1.00 93.44 90 TYR A O 1
ATOM 710 N N . ILE A 1 91 ? 3.757 -1.514 3.556 1.00 92.56 91 ILE A N 1
ATOM 711 C CA . ILE A 1 91 ? 2.306 -1.317 3.434 1.00 92.56 91 ILE A CA 1
ATOM 712 C C . ILE A 1 91 ? 1.545 -2.463 4.116 1.00 92.56 91 ILE A C 1
ATOM 714 O O . ILE A 1 91 ? 0.576 -2.202 4.825 1.00 92.56 91 ILE A O 1
ATOM 718 N N . ASP A 1 92 ? 1.999 -3.710 3.954 1.00 89.75 92 ASP A N 1
ATOM 719 C CA . ASP A 1 92 ? 1.421 -4.883 4.627 1.00 89.75 92 ASP A CA 1
ATOM 720 C C . ASP A 1 92 ? 1.533 -4.772 6.151 1.00 89.75 92 ASP A C 1
ATOM 722 O O . ASP A 1 92 ? 0.569 -5.018 6.877 1.00 89.75 92 ASP A O 1
ATOM 726 N N . LEU A 1 93 ? 2.706 -4.363 6.641 1.00 90.94 93 LEU A N 1
ATOM 727 C CA . LEU A 1 93 ? 2.942 -4.149 8.063 1.00 90.94 93 LEU A CA 1
ATOM 728 C C . LEU A 1 93 ? 2.001 -3.075 8.621 1.00 90.94 93 LEU A C 1
ATOM 730 O O . LEU A 1 93 ? 1.335 -3.306 9.627 1.00 90.94 93 LEU A O 1
ATOM 734 N N . LEU A 1 94 ? 1.889 -1.932 7.939 1.00 89.56 94 LEU A N 1
ATOM 735 C CA . LEU A 1 94 ? 0.990 -0.845 8.331 1.00 89.56 94 LEU A CA 1
ATOM 736 C C . LEU A 1 94 ? -0.480 -1.279 8.319 1.00 89.56 94 LEU A C 1
ATOM 738 O O . LEU A 1 94 ? -1.219 -0.943 9.240 1.00 89.56 94 LEU A O 1
ATOM 742 N N . ALA A 1 95 ? -0.899 -2.056 7.319 1.00 88.94 95 ALA A N 1
ATOM 743 C CA . ALA A 1 95 ? -2.256 -2.594 7.235 1.00 88.94 95 ALA A CA 1
ATOM 744 C C . ALA A 1 95 ? -2.611 -3.439 8.464 1.00 88.94 95 ALA A C 1
ATOM 746 O O . ALA A 1 95 ? -3.684 -3.269 9.044 1.00 88.94 95 ALA A O 1
ATOM 747 N N . ARG A 1 96 ? -1.686 -4.312 8.884 1.00 88.50 96 ARG A N 1
ATOM 748 C CA . ARG A 1 96 ? -1.846 -5.185 10.057 1.00 88.50 96 ARG A CA 1
ATOM 749 C C . ARG A 1 96 ? -1.799 -4.405 11.363 1.00 88.50 96 ARG A C 1
ATOM 751 O O . ARG A 1 96 ? -2.613 -4.655 12.241 1.00 88.50 96 ARG A O 1
ATOM 758 N N . MET A 1 97 ? -0.876 -3.451 11.487 1.00 87.94 97 MET A N 1
ATOM 759 C CA . MET A 1 97 ? -0.753 -2.614 12.684 1.00 87.94 97 MET A CA 1
ATOM 760 C C . MET A 1 97 ? -1.988 -1.739 12.916 1.00 87.94 97 MET A C 1
ATOM 762 O O . MET A 1 97 ? -2.341 -1.472 14.061 1.00 87.94 97 MET A O 1
ATOM 766 N N . LEU A 1 98 ? -2.622 -1.270 11.839 1.00 89.00 98 LEU A N 1
ATOM 767 C CA . LEU A 1 98 ? -3.787 -0.387 11.905 1.00 89.00 98 LEU A CA 1
ATOM 768 C C . LEU A 1 98 ? -5.124 -1.139 11.843 1.00 89.00 98 LEU A C 1
ATOM 770 O O . LEU A 1 98 ? -6.162 -0.508 12.029 1.00 89.00 98 LEU A O 1
ATOM 774 N N . ASP A 1 99 ? -5.098 -2.448 11.577 1.00 88.50 99 ASP A N 1
ATOM 775 C CA . ASP A 1 99 ? -6.271 -3.289 11.306 1.00 88.50 99 ASP A CA 1
ATOM 776 C C . ASP A 1 99 ? -7.195 -2.676 10.236 1.00 88.50 99 ASP A C 1
ATOM 778 O O . ASP A 1 99 ? -8.393 -2.450 10.430 1.00 88.50 99 ASP A O 1
ATOM 782 N N . LYS A 1 100 ? -6.605 -2.314 9.088 1.00 89.75 100 LYS A N 1
ATOM 783 C CA . LYS A 1 100 ? -7.324 -1.688 7.969 1.00 89.75 100 LYS A CA 1
ATOM 784 C C . LYS A 1 100 ? -6.993 -2.362 6.640 1.00 89.75 100 LYS A C 1
ATOM 786 O O . LYS A 1 100 ? -5.816 -2.554 6.329 1.00 89.75 100 LYS A O 1
ATOM 791 N N . PRO A 1 101 ? -7.999 -2.636 5.789 1.00 90.31 101 PRO A N 1
ATOM 792 C CA . PRO A 1 101 ? -7.745 -3.102 4.433 1.00 90.31 101 PRO A CA 1
ATOM 793 C C . PRO A 1 101 ? -7.033 -2.017 3.618 1.00 90.31 101 PRO A C 1
ATOM 795 O O . PRO A 1 101 ? -7.280 -0.824 3.801 1.00 90.31 101 PRO A O 1
ATOM 798 N N . VAL A 1 102 ? -6.177 -2.431 2.684 1.00 89.19 102 VAL A N 1
ATOM 799 C CA . VAL A 1 102 ? -5.443 -1.530 1.784 1.00 89.19 102 VAL A CA 1
ATOM 800 C C . VAL A 1 102 ? -6.057 -1.562 0.390 1.00 89.19 102 VAL A C 1
ATOM 802 O O . VAL A 1 102 ? -6.346 -2.631 -0.143 1.00 89.19 102 VAL A O 1
ATOM 805 N N . ALA A 1 103 ? -6.187 -0.393 -0.235 1.00 88.38 103 ALA A N 1
ATOM 806 C CA . ALA A 1 103 ? -6.425 -0.271 -1.667 1.00 88.38 103 ALA A CA 1
ATOM 807 C C . ALA A 1 103 ? -5.268 0.462 -2.347 1.00 88.38 103 ALA A C 1
ATOM 809 O O . ALA A 1 103 ? -4.982 1.621 -2.027 1.00 88.38 103 ALA A O 1
ATOM 810 N N . LEU A 1 104 ? -4.648 -0.216 -3.315 1.00 88.06 104 LEU A N 1
ATOM 811 C CA . LEU A 1 104 ? -3.550 0.318 -4.110 1.00 88.06 104 LEU A CA 1
ATOM 812 C C . LEU A 1 104 ? -4.035 0.917 -5.432 1.00 88.06 104 LEU A C 1
ATOM 814 O O . LEU A 1 104 ? -4.808 0.318 -6.189 1.00 88.06 104 LEU A O 1
ATOM 818 N N . SER A 1 105 ? -3.528 2.107 -5.736 1.00 89.44 105 SER A N 1
ATOM 819 C CA . SER A 1 105 ? -3.709 2.770 -7.028 1.00 89.44 105 SER A CA 1
ATOM 820 C C . SER A 1 105 ? -2.354 3.147 -7.617 1.00 89.44 105 SER A C 1
ATOM 822 O O . SER A 1 105 ? -1.565 3.817 -6.958 1.00 89.44 105 SER A O 1
ATOM 824 N N . ALA A 1 106 ? -2.082 2.728 -8.851 1.00 89.25 106 ALA A N 1
ATOM 825 C CA . ALA A 1 106 ? -0.833 3.032 -9.542 1.00 89.25 106 ALA A CA 1
ATOM 826 C C . ALA A 1 106 ? -1.020 4.188 -10.531 1.00 89.25 106 ALA A C 1
ATOM 828 O O . ALA A 1 106 ? -1.911 4.145 -11.382 1.00 89.25 106 ALA A O 1
ATOM 829 N N . PHE A 1 107 ? -0.166 5.202 -10.441 1.00 91.00 107 PHE A N 1
ATOM 830 C CA . PHE A 1 107 ? -0.223 6.424 -11.241 1.00 91.00 107 PHE A CA 1
ATOM 831 C C . PHE A 1 107 ? 0.958 6.509 -12.217 1.00 91.00 107 PHE A C 1
ATOM 833 O O . PHE A 1 107 ? 2.056 6.074 -11.869 1.00 91.00 107 PHE A O 1
ATOM 840 N N . PRO A 1 108 ? 0.757 7.082 -13.417 1.00 90.44 108 PRO A N 1
ATOM 841 C CA . PRO A 1 108 ? 1.803 7.154 -14.438 1.00 90.44 108 PRO A CA 1
ATOM 842 C C . PRO A 1 108 ? 2.936 8.118 -14.063 1.00 90.44 108 PRO A C 1
ATOM 844 O O . PRO A 1 108 ? 4.081 7.884 -14.425 1.00 90.44 108 PRO A O 1
ATOM 847 N N . ASP A 1 109 ? 2.632 9.185 -13.319 1.00 91.38 109 ASP A N 1
ATOM 848 C CA . ASP A 1 109 ? 3.619 10.165 -12.878 1.00 91.38 109 ASP A CA 1
ATOM 849 C C . ASP A 1 109 ? 3.226 10.825 -11.549 1.00 91.38 109 ASP A C 1
ATOM 851 O O . ASP A 1 109 ? 2.095 10.727 -11.049 1.00 91.38 109 ASP A O 1
ATOM 855 N N . LYS A 1 110 ? 4.196 11.541 -10.978 1.00 91.31 110 LYS A N 1
ATOM 856 C CA . LYS A 1 110 ? 4.048 12.272 -9.719 1.00 91.31 110 LYS A CA 1
ATOM 857 C C . LYS A 1 110 ? 2.950 13.335 -9.775 1.00 91.31 110 LYS A C 1
ATOM 859 O O . LYS A 1 110 ? 2.270 13.538 -8.773 1.00 91.31 110 LYS A O 1
ATOM 864 N N . ALA A 1 111 ? 2.736 14.001 -10.909 1.00 92.62 111 ALA A N 1
ATOM 865 C CA . ALA A 1 111 ? 1.719 15.045 -11.020 1.00 92.62 111 ALA A CA 1
ATOM 866 C C . ALA A 1 111 ? 0.297 14.466 -10.932 1.00 92.62 111 ALA A C 1
ATOM 868 O O . ALA A 1 111 ? -0.580 15.064 -10.305 1.00 92.62 111 ALA A O 1
ATOM 869 N N . HIS A 1 112 ? 0.050 13.294 -11.517 1.00 91.00 112 HIS A N 1
ATOM 870 C CA . HIS A 1 112 ? -1.216 12.571 -11.389 1.00 91.00 112 HIS A CA 1
ATOM 871 C C . HIS A 1 112 ? -1.465 12.096 -9.953 1.00 91.00 112 HIS A C 1
ATOM 873 O O . HIS A 1 112 ? -2.570 12.286 -9.431 1.00 91.00 112 HIS A O 1
ATOM 879 N N . LEU A 1 113 ? -0.434 11.553 -9.298 1.00 90.38 113 LEU A N 1
ATOM 880 C CA . LEU A 1 113 ? -0.493 11.117 -7.902 1.00 90.38 113 LEU A CA 1
ATOM 881 C C . LEU A 1 113 ? -0.782 12.288 -6.949 1.00 90.38 113 LEU A C 1
ATOM 883 O O . LEU A 1 113 ? -1.701 12.216 -6.135 1.00 90.38 113 LEU A O 1
ATOM 887 N N . LEU A 1 114 ? -0.037 13.391 -7.069 1.00 91.44 114 LEU A N 1
ATOM 888 C CA . LEU A 1 114 ? -0.211 14.567 -6.213 1.00 91.44 114 LEU A CA 1
ATOM 889 C C . LEU A 1 114 ? -1.588 15.214 -6.396 1.00 91.44 114 LEU A C 1
ATOM 891 O O . LEU A 1 114 ? -2.221 15.586 -5.409 1.00 91.44 114 LEU A O 1
ATOM 895 N N . ARG A 1 115 ? -2.100 15.288 -7.634 1.00 90.88 115 ARG A N 1
ATOM 896 C CA . ARG A 1 115 ? -3.473 15.758 -7.897 1.00 90.88 115 ARG A CA 1
ATOM 897 C C . ARG A 1 115 ? -4.522 14.871 -7.227 1.00 90.88 115 ARG A C 1
ATOM 899 O O . ARG A 1 115 ? -5.512 15.386 -6.711 1.00 90.88 115 ARG A O 1
ATOM 906 N N . ALA A 1 116 ? -4.318 13.555 -7.220 1.00 87.50 116 ALA A N 1
ATOM 907 C CA . ALA A 1 116 ? -5.224 12.622 -6.558 1.00 87.50 116 ALA A CA 1
ATOM 908 C C . ALA A 1 116 ? -5.174 12.748 -5.024 1.00 87.50 116 ALA A C 1
ATOM 910 O O . ALA A 1 116 ? -6.221 12.738 -4.371 1.00 87.50 116 ALA A O 1
ATOM 911 N N . LEU A 1 117 ? -3.975 12.931 -4.457 1.00 87.00 117 LEU A N 1
ATOM 912 C CA . LEU A 1 117 ? -3.767 13.159 -3.024 1.00 87.00 117 LEU A CA 1
ATOM 913 C C . LEU A 1 117 ? -4.418 14.462 -2.551 1.00 87.00 117 LEU A C 1
ATOM 915 O O . LEU A 1 117 ? -5.164 14.445 -1.575 1.00 87.00 117 LEU A O 1
ATOM 919 N N . ALA A 1 118 ? -4.214 15.564 -3.278 1.00 87.38 118 ALA A N 1
ATOM 920 C CA . ALA A 1 118 ? -4.771 16.875 -2.932 1.00 87.38 118 ALA A CA 1
ATOM 921 C C . ALA A 1 118 ? -6.307 16.877 -2.846 1.00 87.38 118 ALA A C 1
ATOM 923 O O . ALA A 1 118 ? -6.897 17.668 -2.119 1.00 87.38 118 ALA A O 1
ATOM 924 N N . ARG A 1 119 ? -6.972 15.979 -3.578 1.00 82.25 119 ARG A N 1
ATOM 925 C CA . ARG A 1 119 ? -8.436 15.869 -3.601 1.00 82.25 119 ARG A CA 1
ATOM 926 C C . ARG A 1 119 ? -8.995 14.888 -2.573 1.00 82.25 119 ARG A C 1
ATOM 928 O O . ARG A 1 119 ? -10.214 14.710 -2.520 1.00 82.25 119 ARG A O 1
ATOM 935 N N . GLY A 1 120 ? -8.124 14.204 -1.824 1.00 71.81 120 GLY A N 1
ATOM 936 C CA . GLY A 1 120 ? -8.492 13.153 -0.871 1.00 71.81 120 GLY A CA 1
ATOM 937 C C . GLY A 1 120 ? -9.238 11.978 -1.511 1.00 71.81 120 GLY A C 1
ATOM 938 O O . GLY A 1 120 ? -9.917 11.221 -0.821 1.00 71.81 120 GLY A O 1
ATOM 939 N N . ARG A 1 121 ? -9.185 11.848 -2.843 1.00 61.81 121 ARG A N 1
ATOM 940 C CA . ARG A 1 121 ? -10.054 10.954 -3.613 1.00 61.81 121 ARG A CA 1
ATOM 941 C C . ARG A 1 121 ? -9.274 10.270 -4.722 1.00 61.81 121 ARG A C 1
ATOM 943 O O . ARG A 1 121 ? -9.266 10.704 -5.867 1.00 61.81 121 ARG A O 1
ATOM 950 N N . TYR A 1 122 ? -8.692 9.134 -4.372 1.00 66.88 122 TYR A N 1
ATOM 951 C CA . TYR A 1 122 ? -8.499 8.024 -5.292 1.00 66.88 122 TYR A CA 1
ATOM 952 C C . TYR A 1 122 ? -9.206 6.819 -4.666 1.00 66.88 122 TYR A C 1
ATOM 954 O O . TYR A 1 122 ? -8.793 6.246 -3.658 1.00 66.88 122 TYR A O 1
ATOM 962 N N . THR A 1 123 ? -10.404 6.551 -5.177 1.00 43.94 123 THR A N 1
ATOM 963 C CA . THR A 1 123 ? -11.200 5.372 -4.837 1.00 43.94 123 THR A CA 1
ATOM 964 C C . THR A 1 123 ? -10.900 4.326 -5.885 1.00 43.94 123 THR A C 1
ATOM 966 O O . THR A 1 123 ? -11.272 4.499 -7.042 1.00 43.94 123 THR A O 1
ATOM 969 N N . SER A 1 124 ? -10.254 3.242 -5.467 1.00 52.72 124 SER A N 1
ATOM 970 C CA . SER A 1 124 ? -10.398 1.981 -6.182 1.00 52.72 124 SER A CA 1
ATOM 971 C C . SER A 1 124 ? -11.820 1.470 -5.907 1.00 52.72 124 SER A C 1
ATOM 973 O O . SER A 1 124 ? -12.198 1.408 -4.731 1.00 52.72 124 SER A O 1
ATOM 975 N N . PRO A 1 125 ? -12.655 1.194 -6.927 1.00 47.66 125 PRO A N 1
ATOM 976 C CA . PRO A 1 125 ? -13.921 0.513 -6.700 1.00 47.66 125 PRO A CA 1
ATOM 977 C C . PRO A 1 125 ? -13.622 -0.851 -6.076 1.00 47.66 125 PRO A C 1
ATOM 979 O O . PRO A 1 125 ? -12.741 -1.579 -6.527 1.00 47.66 125 PRO A O 1
ATOM 982 N N . ALA A 1 126 ? -14.327 -1.138 -4.987 1.00 45.81 126 ALA A N 1
ATOM 983 C CA . ALA A 1 126 ? -14.143 -2.304 -4.147 1.00 45.81 126 ALA A CA 1
ATOM 984 C C . ALA A 1 126 ? -13.972 -3.606 -4.946 1.00 45.81 126 ALA A C 1
ATOM 986 O O . ALA A 1 126 ? -14.831 -3.986 -5.737 1.00 45.81 126 ALA A O 1
ATOM 987 N N . SER A 1 127 ? -12.906 -4.341 -4.640 1.00 44.59 127 SER A N 1
ATOM 988 C CA . SER A 1 127 ? -12.938 -5.796 -4.695 1.00 44.59 127 SER A CA 1
ATOM 989 C C . SER A 1 127 ? -12.141 -6.326 -3.512 1.00 44.59 127 SER A C 1
ATOM 991 O O . SER A 1 127 ? -10.926 -6.491 -3.575 1.00 44.59 127 SER A O 1
ATOM 993 N N . ALA A 1 128 ? -12.853 -6.589 -2.414 1.00 47.12 128 ALA A N 1
ATOM 994 C CA . ALA A 1 128 ? -12.345 -7.245 -1.207 1.00 47.12 128 ALA A CA 1
ATOM 995 C C . ALA A 1 128 ? -11.976 -8.730 -1.434 1.00 47.12 128 ALA A C 1
ATOM 997 O 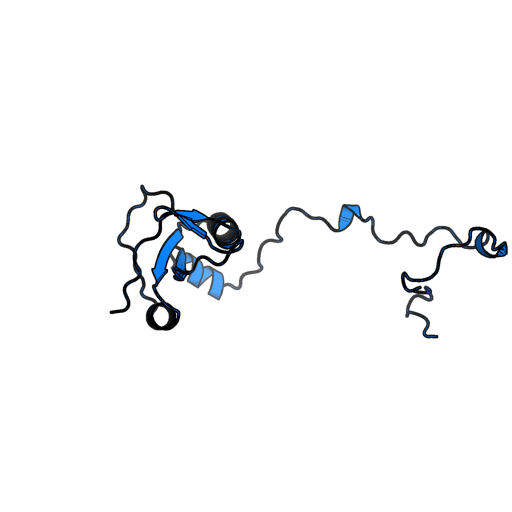O . ALA A 1 128 ? -11.819 -9.487 -0.483 1.00 47.12 128 ALA A O 1
ATOM 998 N N . ILE A 1 129 ? -11.857 -9.150 -2.697 1.00 50.97 129 ILE A N 1
ATOM 999 C CA . ILE A 1 129 ? -11.581 -10.524 -3.121 1.00 50.97 129 ILE A CA 1
ATOM 1000 C C . ILE A 1 129 ? -10.248 -10.626 -3.878 1.00 50.97 129 ILE A C 1
ATOM 1002 O O . ILE A 1 129 ? -9.759 -11.728 -4.109 1.00 50.97 129 ILE A O 1
ATOM 1006 N N . SER A 1 130 ? -9.636 -9.493 -4.247 1.00 50.47 130 SER A N 1
ATOM 1007 C CA . SER A 1 130 ? -8.294 -9.474 -4.833 1.00 50.47 130 SER A CA 1
ATOM 1008 C C . SER A 1 130 ? -7.257 -9.235 -3.731 1.00 50.47 130 SER A C 1
ATOM 1010 O O . SER A 1 130 ? -7.476 -8.371 -2.878 1.00 50.47 130 SER A O 1
ATOM 1012 N N . PRO A 1 131 ? -6.122 -9.959 -3.708 1.00 72.38 131 PRO A N 1
ATOM 1013 C CA . PRO A 1 131 ? -5.055 -9.682 -2.754 1.00 72.38 131 PRO A CA 1
ATOM 1014 C C . PRO A 1 131 ? -4.617 -8.222 -2.898 1.00 72.38 131 PRO A C 1
ATOM 1016 O O . PRO A 1 131 ? -4.310 -7.787 -4.004 1.00 72.38 131 PRO A O 1
ATOM 1019 N N . TRP A 1 132 ? -4.548 -7.477 -1.790 1.00 72.75 132 TRP A N 1
ATOM 1020 C CA . TRP A 1 132 ? -4.321 -6.020 -1.789 1.00 72.75 132 TRP A CA 1
ATOM 1021 C C . TRP A 1 132 ? -3.072 -5.572 -2.569 1.00 72.75 132 TRP A C 1
ATOM 1023 O O . TRP A 1 132 ? -3.001 -4.423 -2.991 1.00 72.75 132 TRP A O 1
ATOM 1033 N N . ARG A 1 133 ? -2.114 -6.480 -2.812 1.00 83.19 133 ARG A N 1
ATOM 1034 C CA . ARG A 1 133 ? -0.936 -6.264 -3.667 1.00 83.19 133 ARG A CA 1
ATOM 1035 C C . ARG A 1 133 ? -1.272 -6.025 -5.141 1.00 83.19 133 ARG A C 1
ATOM 1037 O O . ARG A 1 133 ? -0.367 -5.684 -5.891 1.00 83.19 133 ARG A O 1
ATOM 1044 N N . THR A 1 134 ? -2.515 -6.197 -5.584 1.00 85.50 134 THR A N 1
ATOM 1045 C CA . THR A 1 134 ? -2.916 -5.838 -6.948 1.00 85.50 134 THR A CA 1
ATOM 1046 C C . THR A 1 134 ? -3.155 -4.337 -7.086 1.00 85.50 134 THR A C 1
ATOM 1048 O O . THR A 1 134 ? -3.944 -3.766 -6.335 1.00 85.50 134 THR A O 1
ATOM 1051 N N . VAL A 1 135 ? -2.526 -3.699 -8.073 1.00 81.38 135 VAL A N 1
ATOM 1052 C CA . VAL A 1 135 ? -2.755 -2.286 -8.392 1.00 81.38 135 VAL A CA 1
ATOM 1053 C C . VAL A 1 135 ? -3.897 -2.096 -9.364 1.00 81.38 135 VAL A C 1
ATOM 1055 O O . VAL A 1 135 ? -3.995 -2.761 -10.392 1.00 81.38 135 VAL A O 1
ATOM 1058 N N . THR A 1 136 ? -4.710 -1.088 -9.073 1.00 84.56 136 THR A N 1
ATOM 1059 C CA . THR A 1 136 ? -5.667 -0.535 -10.033 1.00 84.56 136 THR A CA 1
ATOM 1060 C C . THR A 1 136 ? -5.108 0.745 -10.662 1.00 84.56 136 THR A C 1
ATOM 1062 O O . THR A 1 136 ? -4.381 1.476 -9.985 1.00 84.56 136 THR A O 1
ATOM 1065 N N . PRO A 1 137 ? -5.404 1.052 -11.938 1.00 81.19 137 PRO A N 1
ATOM 1066 C CA . PRO A 1 137 ? -5.001 2.322 -12.534 1.00 81.19 137 PRO A CA 1
ATOM 1067 C C . PRO A 1 137 ? -5.597 3.505 -11.763 1.00 81.19 137 PRO A C 1
ATOM 1069 O O . PRO A 1 137 ? -6.817 3.617 -11.617 1.00 81.19 137 PRO A O 1
ATOM 1072 N N . GLY A 1 138 ? -4.738 4.394 -11.270 1.00 77.19 138 GLY A N 1
ATOM 1073 C CA . GLY A 1 138 ? -5.148 5.621 -10.601 1.00 77.19 138 GLY A CA 1
ATOM 1074 C C . GLY A 1 138 ? -5.770 6.601 -11.594 1.00 77.19 138 GLY A C 1
ATOM 1075 O O . GLY A 1 138 ? -5.225 6.836 -12.670 1.00 77.19 138 GLY A O 1
ATOM 1076 N N . ARG A 1 139 ? -6.915 7.191 -11.237 1.00 70.75 139 ARG A N 1
ATOM 1077 C CA . ARG A 1 139 ? -7.563 8.243 -12.032 1.00 70.75 139 ARG A CA 1
ATOM 1078 C C . ARG A 1 139 ? -7.425 9.585 -11.325 1.00 70.75 139 ARG A C 1
ATOM 1080 O O . ARG A 1 139 ? -7.876 9.742 -10.194 1.00 70.75 139 ARG A O 1
ATOM 1087 N N . SER A 1 140 ? -6.834 10.554 -12.012 1.00 62.44 140 SER A N 1
ATOM 1088 C CA . SER A 1 140 ? -6.912 11.972 -11.659 1.00 62.44 140 SER A CA 1
ATOM 1089 C C . SER A 1 140 ? -8.031 12.557 -12.517 1.00 62.44 140 SER A C 1
ATOM 1091 O O . SER A 1 140 ? -7.848 12.668 -13.724 1.00 62.44 140 SER A O 1
ATOM 1093 N N . ALA A 1 141 ? -9.206 12.829 -11.945 1.00 56.97 141 ALA A N 1
ATOM 1094 C CA . ALA A 1 141 ? -10.287 13.470 -12.705 1.00 56.97 141 ALA A CA 1
ATOM 1095 C C . ALA A 1 141 ? -9.910 14.883 -13.192 1.00 56.97 141 ALA A C 1
ATOM 1097 O O . ALA A 1 141 ? -9.026 15.523 -12.568 1.00 56.97 141 ALA A O 1
#

Organism: Aeromonas caviae (NCBI:txid648)

Sequence (141 aa):
MRLGRDGCRVGWLDEPISNTDPALSALPSTCAGPDPAQRYDPAPLPPRWSEGELGWLRQQSQLRVGILQEDYRPFTMIARQRVEGLSADYIDLLARMLDKPVALSAFPDKAHLLRALARGRYTSPASAISPWRTVTPGRSA